Protein AF-A0A7X8IQ84-F1 (afdb_monomer_lite)

Secondary structure (DSSP, 8-state):
-HHHHHT---SSSHHHHHTTSS-STTTEEE-SSTT-EEE---S--S-HHHHHHTTHHHHHHHHHTTT-S------PPBTTBTHHHHHHTT-SSEEEEEETTTS-HHHHHHHHHHHHHTT---EEEEEE---TTTSGGGGGHHHHS--

Structure (mmCIF, N/CA/C/O backbone):
data_AF-A0A7X8IQ84-F1
#
_entry.id   AF-A0A7X8IQ84-F1
#
loop_
_atom_site.group_PDB
_atom_site.id
_atom_site.type_symbol
_atom_site.label_atom_id
_atom_site.label_alt_id
_atom_site.label_comp_id
_atom_site.label_asym_id
_atom_site.label_entity_id
_atom_site.label_seq_id
_atom_site.pdbx_PDB_ins_code
_atom_site.Cartn_x
_atom_site.Cartn_y
_atom_site.Cartn_z
_atom_site.occupancy
_atom_site.B_iso_or_equiv
_atom_site.auth_seq_id
_atom_site.auth_comp_id
_atom_site.auth_asym_id
_atom_site.auth_atom_id
_atom_site.pdbx_PDB_model_num
ATOM 1 N N . THR A 1 1 ? -8.475 -4.904 -9.559 1.00 78.06 1 THR A N 1
ATOM 2 C CA . THR A 1 1 ? -8.065 -4.404 -8.223 1.00 78.06 1 THR A CA 1
ATOM 3 C C . THR A 1 1 ? -7.877 -5.589 -7.282 1.00 78.06 1 THR A C 1
ATOM 5 O O . THR A 1 1 ? -8.318 -6.679 -7.635 1.00 78.06 1 THR A O 1
ATOM 8 N N . LEU A 1 2 ? -7.182 -5.435 -6.146 1.00 88.50 2 LEU A N 1
ATOM 9 C CA . LEU A 1 2 ? -6.843 -6.559 -5.251 1.00 88.50 2 LEU A CA 1
ATOM 10 C C . LEU A 1 2 ? -8.056 -7.366 -4.776 1.00 88.50 2 LEU A C 1
ATOM 12 O O . LEU A 1 2 ? -8.015 -8.589 -4.850 1.00 88.50 2 LEU A O 1
ATOM 16 N N . HIS A 1 3 ? -9.148 -6.698 -4.396 1.00 91.62 3 HIS A N 1
ATOM 17 C CA . HIS A 1 3 ? -10.366 -7.371 -3.933 1.00 91.62 3 HIS A CA 1
ATOM 18 C C . HIS A 1 3 ? -10.916 -8.371 -4.968 1.00 91.62 3 HIS A C 1
ATOM 20 O O . HIS A 1 3 ? -11.303 -9.472 -4.610 1.00 91.62 3 HIS A O 1
ATOM 26 N N . ILE A 1 4 ? -10.833 -8.066 -6.272 1.00 92.75 4 ILE A N 1
ATOM 27 C CA . ILE A 1 4 ? -11.240 -8.996 -7.343 1.00 92.75 4 ILE A CA 1
ATOM 28 C C . ILE A 1 4 ? -10.337 -10.235 -7.368 1.00 92.75 4 ILE A C 1
ATOM 30 O O . ILE A 1 4 ? -10.823 -11.352 -7.520 1.00 92.75 4 ILE A O 1
ATOM 34 N N . LYS A 1 5 ? -9.018 -10.050 -7.221 1.00 92.19 5 LYS A N 1
ATOM 35 C CA . LYS A 1 5 ? -8.051 -11.162 -7.234 1.00 92.19 5 LYS A CA 1
ATOM 36 C C . LYS A 1 5 ? -8.218 -12.075 -6.020 1.00 92.19 5 LYS A C 1
ATOM 38 O O . LYS A 1 5 ? -8.065 -13.283 -6.157 1.00 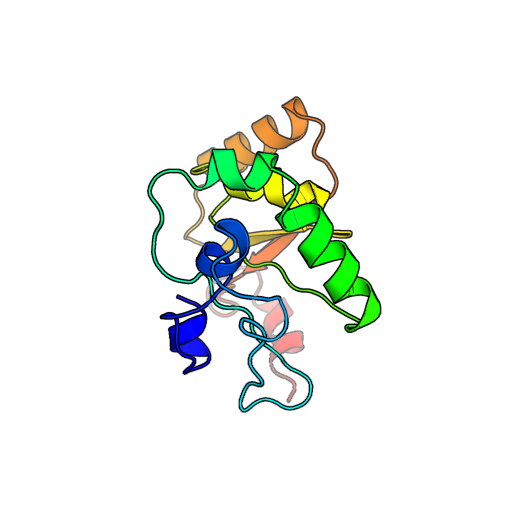92.19 5 LYS A O 1
ATOM 43 N N . LEU A 1 6 ? -8.539 -11.488 -4.868 1.00 92.19 6 LEU A N 1
ATOM 44 C CA . LEU A 1 6 ? -8.794 -12.202 -3.618 1.00 92.19 6 LEU A CA 1
ATOM 45 C C . LEU A 1 6 ? -10.240 -12.712 -3.500 1.00 92.19 6 LEU A C 1
ATOM 47 O O . LEU A 1 6 ? -10.524 -13.475 -2.590 1.00 92.19 6 LEU A O 1
ATOM 51 N N . LYS A 1 7 ? -11.123 -12.356 -4.447 1.00 93.12 7 LYS A N 1
ATOM 52 C CA . LYS A 1 7 ? -12.566 -12.663 -4.437 1.00 93.12 7 LYS A CA 1
ATOM 53 C C . LYS A 1 7 ? -13.296 -12.115 -3.201 1.00 93.12 7 LYS A C 1
ATOM 55 O O . LYS A 1 7 ? -14.251 -12.717 -2.726 1.00 93.12 7 LYS A O 1
ATOM 60 N N . GLU A 1 8 ? -12.865 -10.948 -2.741 1.00 93.00 8 GLU A N 1
ATOM 61 C CA . GLU A 1 8 ? -13.404 -10.245 -1.579 1.00 93.00 8 GLU A CA 1
ATOM 62 C C . GLU A 1 8 ? -14.292 -9.059 -1.980 1.00 93.00 8 GLU A C 1
ATOM 64 O O . GLU A 1 8 ? -14.118 -8.447 -3.040 1.00 93.00 8 GLU A O 1
ATOM 69 N N . ASP A 1 9 ? -15.229 -8.706 -1.099 1.00 91.56 9 ASP A N 1
ATOM 70 C CA . ASP A 1 9 ? -16.104 -7.541 -1.253 1.00 91.56 9 ASP A CA 1
ATOM 71 C C . ASP A 1 9 ? -15.356 -6.210 -1.016 1.00 91.56 9 ASP A C 1
ATOM 73 O O . ASP A 1 9 ? -14.459 -6.104 -0.177 1.00 91.56 9 ASP A O 1
ATOM 77 N N . ASN A 1 10 ? -15.762 -5.162 -1.741 1.00 94.31 10 ASN A N 1
ATOM 78 C CA . ASN A 1 10 ? -15.206 -3.805 -1.634 1.00 94.31 10 ASN A CA 1
ATOM 79 C C . ASN A 1 10 ? -16.259 -2.756 -1.227 1.00 94.31 10 ASN A C 1
ATOM 81 O O . ASN A 1 10 ? -16.007 -1.557 -1.337 1.00 94.31 10 ASN A O 1
ATOM 85 N N . SER A 1 11 ? -17.446 -3.177 -0.773 1.00 92.81 11 SER A N 1
ATOM 86 C CA . SER A 1 11 ? -18.498 -2.259 -0.309 1.00 92.81 11 SER A CA 1
ATOM 87 C C . SER A 1 11 ? -18.167 -1.597 1.033 1.00 92.81 11 SER A C 1
ATOM 89 O O . SER A 1 11 ? -18.623 -0.484 1.310 1.00 92.81 11 SER A O 1
ATOM 91 N N . ARG A 1 12 ? -17.346 -2.270 1.851 1.00 94.19 12 ARG A N 1
ATOM 92 C CA . ARG A 1 12 ? -16.858 -1.785 3.145 1.00 94.19 12 ARG A CA 1
ATOM 93 C C . ARG A 1 12 ? -15.364 -2.060 3.291 1.00 94.19 12 ARG A C 1
ATOM 95 O O . ARG A 1 12 ? -14.958 -3.224 3.213 1.00 94.19 12 ARG A O 1
ATOM 102 N N . GLY A 1 13 ? -14.581 -0.999 3.478 1.00 95.38 13 GLY A N 1
ATOM 103 C CA . GLY A 1 13 ? -13.123 -1.050 3.569 1.00 95.38 13 GLY A CA 1
ATOM 104 C C . GLY A 1 13 ? -12.513 0.231 4.137 1.00 95.38 13 GLY A C 1
ATOM 105 O O . GLY A 1 13 ? -13.166 0.973 4.875 1.00 95.38 13 GLY A O 1
ATOM 106 N N . LEU A 1 14 ? -11.261 0.497 3.767 1.00 93.88 14 LEU A N 1
ATOM 107 C CA . LEU A 1 14 ? -10.448 1.591 4.293 1.00 93.88 14 LEU A CA 1
ATOM 108 C C . LEU A 1 14 ? -11.150 2.952 4.223 1.00 93.88 14 LEU A C 1
ATOM 110 O O . LEU A 1 14 ? -11.158 3.684 5.210 1.00 93.88 14 LEU A O 1
ATOM 114 N N . SER A 1 15 ? -11.796 3.284 3.104 1.00 93.12 15 SER A N 1
ATOM 115 C CA . SER A 1 15 ? -12.479 4.571 2.969 1.00 93.12 15 SER A CA 1
ATOM 116 C C . SER A 1 15 ? -13.628 4.746 3.965 1.00 93.12 15 SER A C 1
ATOM 118 O O . SER A 1 15 ? -13.811 5.847 4.479 1.00 93.12 15 SER A O 1
ATOM 120 N N . ASN A 1 16 ? -14.356 3.675 4.313 1.00 94.56 16 ASN A N 1
ATOM 121 C CA . ASN A 1 16 ? -15.419 3.713 5.323 1.00 94.56 16 ASN A CA 1
ATOM 122 C C . ASN A 1 16 ? -14.862 3.972 6.724 1.00 94.56 16 ASN A C 1
ATOM 124 O O . ASN A 1 16 ? -15.450 4.749 7.478 1.00 94.56 16 ASN A O 1
ATOM 128 N N . TYR A 1 17 ? -13.732 3.347 7.053 1.00 94.06 17 TYR A N 1
ATOM 129 C CA . TYR A 1 17 ? -13.030 3.581 8.312 1.00 94.06 17 TYR A CA 1
ATOM 130 C C . TYR A 1 17 ? -12.526 5.024 8.409 1.00 94.06 17 TYR A C 1
ATOM 132 O O . TYR A 1 17 ? -12.762 5.702 9.407 1.00 94.06 17 TYR A O 1
ATOM 140 N N . MET A 1 18 ? -11.916 5.537 7.337 1.00 90.94 18 MET A N 1
ATOM 141 C CA . MET A 1 18 ? -11.384 6.902 7.289 1.00 90.94 18 MET A CA 1
ATOM 142 C C . MET A 1 18 ? -12.463 7.975 7.509 1.00 90.94 18 MET A C 1
ATOM 144 O O . MET A 1 18 ? -12.184 9.005 8.116 1.00 90.94 18 MET A O 1
ATOM 148 N N . ILE A 1 19 ? -13.707 7.726 7.083 1.00 91.31 19 ILE A N 1
ATOM 149 C CA . ILE A 1 19 ? -14.857 8.617 7.340 1.00 91.31 19 ILE A CA 1
ATOM 150 C C . ILE A 1 19 ? -15.648 8.253 8.609 1.00 91.31 19 ILE A C 1
ATOM 152 O O . ILE A 1 19 ? -16.771 8.727 8.782 1.00 91.31 19 ILE A O 1
ATOM 156 N N . LYS A 1 20 ? -15.092 7.403 9.485 1.00 91.12 20 LYS A N 1
ATOM 157 C CA . LYS A 1 20 ? -15.691 6.960 10.759 1.00 91.12 20 LYS A CA 1
ATOM 158 C C . LYS A 1 20 ? -17.070 6.298 10.608 1.00 91.12 20 LYS A C 1
ATOM 160 O O . LYS A 1 20 ? -17.915 6.404 11.492 1.00 91.12 20 LYS A O 1
ATOM 165 N N . LYS A 1 21 ? -17.309 5.616 9.483 1.00 94.06 21 LYS A N 1
ATOM 166 C CA . LYS A 1 21 ? -18.537 4.840 9.209 1.00 94.06 21 LYS A CA 1
ATOM 167 C C . LYS A 1 21 ? -18.366 3.329 9.401 1.00 94.06 21 LYS A C 1
ATOM 169 O O . LYS A 1 21 ? -19.291 2.580 9.097 1.00 94.06 21 LYS A O 1
ATOM 174 N N . ALA A 1 22 ? -17.194 2.888 9.842 1.00 95.31 22 ALA A N 1
ATOM 175 C CA . ALA A 1 22 ? -16.877 1.498 10.149 1.00 95.31 22 ALA A CA 1
ATOM 176 C C . ALA A 1 22 ? -15.782 1.4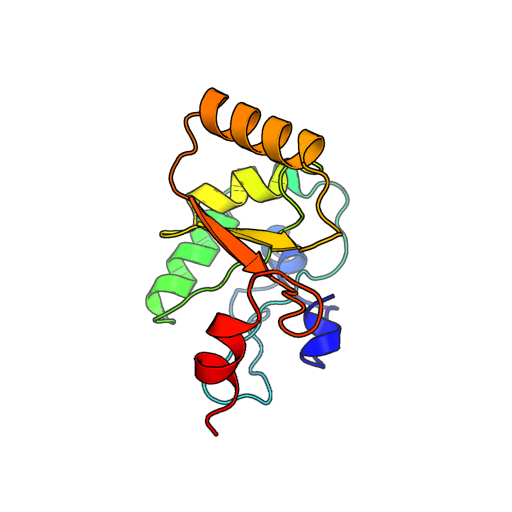62 11.224 1.00 95.31 22 ALA A C 1
ATOM 178 O O . ALA A 1 22 ? -14.918 2.346 11.237 1.00 95.31 22 ALA A O 1
ATOM 179 N N . SER A 1 23 ? -15.818 0.467 12.110 1.00 95.94 23 SER A N 1
ATOM 180 C CA . SER A 1 23 ? -14.709 0.180 13.025 1.00 95.94 23 SER A CA 1
ATOM 181 C C . SER A 1 23 ? -13.568 -0.549 12.302 1.00 95.94 23 SER A C 1
ATOM 183 O O . SER A 1 23 ? -13.652 -0.825 11.104 1.00 95.94 23 SER A O 1
ATOM 185 N N . ILE A 1 24 ? -12.472 -0.839 13.009 1.00 96.00 24 ILE A N 1
ATOM 186 C CA . ILE A 1 24 ? -11.379 -1.647 12.450 1.00 96.00 24 ILE A CA 1
ATOM 187 C C . ILE A 1 24 ? -11.832 -3.100 12.230 1.00 96.00 24 ILE A C 1
ATOM 189 O O . ILE A 1 24 ? -11.543 -3.686 11.190 1.00 96.00 24 ILE A O 1
ATOM 193 N N . GLU A 1 25 ? -12.615 -3.649 13.158 1.00 95.88 25 GLU A N 1
ATOM 194 C CA . GLU A 1 25 ? -13.176 -5.001 13.081 1.00 95.88 25 GLU A CA 1
ATOM 195 C C . GLU A 1 25 ? -14.140 -5.146 11.895 1.00 95.88 25 GLU A C 1
ATOM 197 O O . GLU A 1 25 ? -14.192 -6.197 11.266 1.00 95.88 25 GLU A O 1
ATOM 202 N N . ASP A 1 26 ? -14.855 -4.074 11.536 1.00 95.81 26 ASP A N 1
ATOM 203 C CA . ASP A 1 26 ? -15.779 -4.056 10.396 1.00 95.81 26 ASP A CA 1
ATOM 204 C C . ASP A 1 26 ? -15.087 -4.136 9.023 1.00 95.81 26 ASP A C 1
ATOM 206 O O . ASP A 1 26 ? -15.746 -4.424 8.016 1.00 95.81 26 ASP A O 1
ATOM 210 N N . ILE A 1 27 ? -13.799 -3.780 8.944 1.00 96.81 27 ILE A N 1
ATOM 211 C CA . ILE A 1 27 ? -13.065 -3.658 7.672 1.00 96.81 27 ILE A CA 1
ATOM 212 C C . ILE A 1 27 ? -12.008 -4.744 7.471 1.00 96.81 27 ILE A C 1
ATOM 214 O O . ILE A 1 27 ? -11.546 -4.912 6.341 1.00 96.81 27 ILE A O 1
ATOM 218 N N . ILE A 1 28 ? -11.640 -5.467 8.531 1.00 96.94 28 ILE A N 1
ATOM 219 C CA . ILE A 1 28 ? -10.776 -6.647 8.459 1.00 96.94 28 ILE A CA 1
ATOM 220 C C . ILE A 1 28 ? -11.616 -7.830 7.980 1.00 96.94 28 ILE A C 1
ATOM 222 O O . ILE A 1 28 ? -12.642 -8.160 8.570 1.00 96.94 28 ILE A O 1
ATOM 226 N N . ARG A 1 29 ? -11.177 -8.484 6.902 1.00 94.56 29 ARG A N 1
ATOM 227 C CA . ARG A 1 29 ? -11.854 -9.659 6.344 1.00 94.56 29 ARG A CA 1
ATOM 228 C C . ARG A 1 29 ? -10.906 -10.837 6.284 1.00 94.56 29 ARG A C 1
ATOM 230 O O . ARG A 1 29 ? -9.827 -10.718 5.709 1.00 94.56 29 ARG A O 1
ATOM 237 N N . ASN A 1 30 ? -11.339 -11.976 6.813 1.00 94.56 30 ASN A N 1
ATOM 238 C CA . ASN A 1 30 ? -10.616 -13.222 6.612 1.00 94.56 30 ASN A CA 1
ATOM 239 C C . ASN A 1 30 ? -10.752 -13.657 5.159 1.00 94.56 30 ASN A C 1
ATOM 241 O O . ASN A 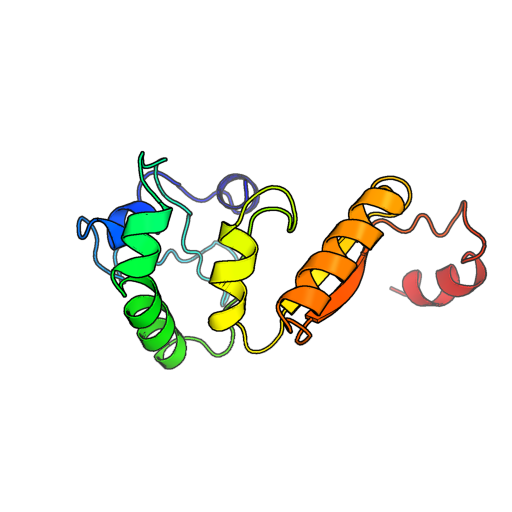1 30 ? -11.865 -13.760 4.644 1.00 94.56 30 ASN A O 1
ATOM 245 N N . THR A 1 31 ? -9.622 -13.918 4.511 1.00 95.19 31 THR A N 1
ATOM 246 C CA . THR A 1 31 ? -9.637 -14.459 3.152 1.00 95.19 31 THR A CA 1
ATOM 247 C C . THR A 1 31 ? -9.741 -15.983 3.184 1.00 95.19 31 THR A C 1
ATOM 249 O O . THR A 1 31 ? -9.561 -16.630 4.216 1.00 95.19 31 THR A O 1
ATOM 252 N N . ALA A 1 32 ? -9.963 -16.598 2.021 1.00 94.06 32 ALA A N 1
ATOM 253 C CA . ALA A 1 32 ? -9.863 -18.052 1.876 1.00 94.06 32 ALA A CA 1
ATOM 254 C C . ALA A 1 32 ? -8.430 -18.600 2.075 1.00 94.06 32 ALA A C 1
ATOM 256 O O . ALA A 1 32 ? -8.236 -19.817 2.099 1.00 94.06 32 ALA A O 1
ATOM 257 N N . ILE A 1 33 ? -7.420 -17.728 2.164 1.00 95.19 33 ILE A N 1
ATOM 258 C CA . ILE A 1 33 ? -6.019 -18.101 2.355 1.00 95.19 33 ILE A CA 1
ATOM 259 C C . ILE A 1 33 ? -5.717 -18.082 3.863 1.00 95.19 33 ILE A C 1
ATOM 261 O O . ILE A 1 33 ? -5.887 -17.042 4.499 1.00 95.19 33 ILE A O 1
ATOM 265 N N . PRO A 1 34 ? -5.239 -19.196 4.450 1.00 95.81 34 PRO A N 1
ATOM 266 C CA . PRO A 1 34 ? -4.887 -19.236 5.866 1.00 95.81 34 PRO A CA 1
ATOM 267 C C . PRO A 1 34 ? -3.851 -18.171 6.239 1.00 95.81 34 PRO A C 1
ATOM 269 O O . PRO A 1 34 ? -2.875 -17.975 5.514 1.00 95.81 34 PRO A O 1
ATOM 272 N N . ASN A 1 35 ? -4.043 -17.539 7.400 1.00 96.12 35 ASN A N 1
ATOM 273 C CA . ASN A 1 35 ? -3.180 -16.480 7.943 1.00 96.12 35 ASN A CA 1
ATOM 274 C C . ASN A 1 35 ? -3.078 -15.222 7.062 1.00 96.12 35 ASN A C 1
ATOM 276 O O . ASN A 1 35 ? -2.121 -14.458 7.190 1.00 96.12 35 ASN A O 1
ATOM 280 N N . LEU A 1 36 ? -4.041 -15.008 6.162 1.00 96.88 36 LEU A N 1
ATOM 281 C CA . LEU A 1 36 ? -4.143 -13.793 5.369 1.00 96.88 36 LEU A CA 1
ATOM 282 C C . LEU A 1 36 ? -5.504 -13.142 5.582 1.00 96.88 36 LEU A C 1
ATOM 284 O O . LEU A 1 36 ? -6.528 -13.633 5.099 1.00 96.88 36 LEU A O 1
ATOM 288 N N . ASP A 1 37 ? -5.464 -11.977 6.211 1.00 97.44 37 ASP A N 1
ATOM 289 C CA . ASP A 1 37 ? -6.597 -11.071 6.283 1.00 97.44 37 ASP A CA 1
ATOM 290 C C . ASP A 1 37 ? -6.415 -9.917 5.297 1.00 97.44 37 ASP A C 1
ATOM 292 O O . ASP A 1 37 ? -5.304 -9.567 4.886 1.00 97.44 37 ASP A O 1
ATOM 296 N N . PHE A 1 38 ? -7.535 -9.341 4.876 1.00 97.00 38 PHE A N 1
ATOM 297 C CA . PHE A 1 38 ? -7.581 -8.329 3.839 1.00 97.00 38 PHE A CA 1
ATOM 298 C C . PHE A 1 38 ? -8.455 -7.152 4.256 1.00 97.00 38 PHE A C 1
ATOM 300 O O . PHE A 1 38 ? -9.600 -7.311 4.674 1.00 97.00 38 PHE A O 1
ATOM 307 N N . ILE A 1 39 ? -7.914 -5.949 4.067 1.00 97.12 39 ILE A N 1
ATOM 308 C CA . ILE A 1 39 ? -8.663 -4.698 4.129 1.00 97.12 39 ILE A CA 1
ATOM 309 C C . ILE A 1 39 ? -8.787 -4.182 2.699 1.00 97.12 39 ILE A C 1
ATOM 311 O O . ILE A 1 39 ? -7.794 -3.862 2.043 1.00 97.12 39 ILE A O 1
ATOM 315 N N . SER A 1 40 ? -10.020 -4.103 2.205 1.00 96.00 40 SER A N 1
ATOM 316 C CA . SER A 1 40 ? -10.299 -3.540 0.884 1.00 96.00 40 SER A CA 1
ATOM 317 C C . SER A 1 40 ? -10.160 -2.010 0.895 1.00 96.00 40 SER A C 1
ATOM 319 O O . SER A 1 40 ? -10.201 -1.379 1.951 1.00 96.00 40 SER A O 1
ATOM 321 N N . ALA A 1 41 ? -10.022 -1.379 -0.275 1.00 93.00 41 ALA A N 1
ATOM 322 C CA . ALA A 1 41 ? -9.974 0.085 -0.358 1.00 93.00 41 ALA A CA 1
ATOM 323 C C . ALA A 1 41 ? -11.300 0.730 0.089 1.00 93.00 41 ALA A C 1
ATOM 325 O O . ALA A 1 41 ? -11.306 1.838 0.621 1.00 93.00 41 ALA A O 1
ATOM 326 N N . GLY A 1 42 ? -12.415 0.019 -0.101 1.00 94.00 42 GLY A N 1
ATOM 327 C CA . GLY A 1 42 ? -13.760 0.549 0.082 1.00 94.00 42 GLY A CA 1
ATOM 328 C C . GLY A 1 42 ? -14.234 1.380 -1.121 1.00 94.00 42 GLY A C 1
ATOM 329 O O . GLY A 1 42 ? -13.552 1.449 -2.153 1.00 94.00 42 GLY A O 1
ATOM 330 N N . PRO A 1 43 ? -15.424 1.994 -1.025 1.00 92.38 43 PRO A N 1
ATOM 331 C CA . PRO A 1 43 ? -15.959 2.886 -2.046 1.00 92.38 43 PRO A CA 1
ATOM 332 C C . PRO A 1 43 ? -15.046 4.087 -2.301 1.00 92.38 43 PRO A C 1
ATOM 334 O O . PRO A 1 43 ? -14.381 4.578 -1.387 1.00 92.38 43 PRO A O 1
ATOM 337 N N . VAL A 1 44 ? -15.055 4.593 -3.535 1.00 89.44 44 VAL A N 1
ATOM 338 C CA . VAL A 1 44 ? -14.344 5.829 -3.887 1.00 89.44 44 VAL A CA 1
ATOM 339 C C . VAL A 1 44 ? -14.934 6.995 -3.096 1.00 89.44 44 VAL A C 1
ATOM 341 O O . V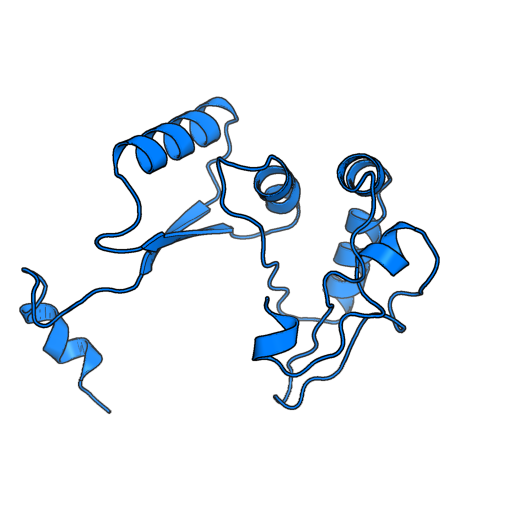AL A 1 44 ? -16.151 7.172 -3.042 1.00 89.44 44 VAL A O 1
ATOM 344 N N . ILE A 1 45 ? -14.056 7.793 -2.499 1.00 85.56 45 ILE A N 1
ATOM 345 C CA . ILE A 1 45 ? -14.395 9.004 -1.750 1.00 85.56 45 ILE A CA 1
ATOM 346 C C . ILE A 1 45 ? -13.855 10.237 -2.486 1.00 85.56 45 ILE A C 1
ATOM 348 O O . ILE A 1 45 ? -12.831 10.129 -3.160 1.00 85.56 45 ILE A O 1
ATOM 352 N N . PRO A 1 46 ? -14.515 11.402 -2.369 1.00 76.56 46 PRO A N 1
ATOM 353 C CA . PRO A 1 46 ? -14.128 12.597 -3.118 1.00 76.56 46 PRO A CA 1
ATOM 354 C C . PRO A 1 46 ? -12.781 13.196 -2.675 1.00 76.56 46 PRO A C 1
ATOM 356 O O . PRO A 1 46 ? -12.031 13.650 -3.533 1.00 76.56 46 PRO A O 1
ATOM 359 N N . ASN A 1 47 ? -12.439 13.143 -1.377 1.00 74.50 47 ASN A N 1
ATOM 360 C CA . ASN A 1 47 ? -11.256 13.815 -0.809 1.00 74.50 47 ASN A CA 1
ATOM 361 C C . ASN A 1 47 ? -10.347 12.847 -0.013 1.00 74.50 47 ASN A C 1
ATOM 363 O O . ASN A 1 47 ? -10.285 12.926 1.216 1.00 74.50 47 ASN A O 1
ATOM 367 N N . PRO A 1 48 ? -9.648 11.899 -0.662 1.00 70.00 48 PRO A N 1
ATOM 368 C CA . PRO A 1 48 ? -8.827 10.911 0.040 1.00 70.00 48 PRO A CA 1
ATOM 369 C C . PRO A 1 48 ? -7.657 11.534 0.814 1.00 70.00 48 PRO A C 1
ATOM 371 O O . PRO A 1 48 ? -7.400 11.117 1.941 1.00 70.00 48 PRO A O 1
ATOM 374 N N . SER A 1 49 ? -6.990 12.553 0.264 1.00 71.12 49 SER A N 1
ATOM 375 C CA . SER A 1 49 ? -5.800 13.164 0.874 1.00 71.12 49 SER A CA 1
ATOM 376 C C . SER A 1 49 ? -6.093 13.847 2.218 1.00 71.12 49 SER A C 1
ATOM 378 O O . SER A 1 49 ? -5.359 13.625 3.176 1.00 71.12 49 SER A O 1
ATOM 380 N N . GLU A 1 50 ? -7.205 14.582 2.339 1.00 71.88 50 GLU A N 1
ATOM 381 C CA . GLU A 1 50 ? -7.617 15.234 3.600 1.00 71.88 50 GLU A CA 1
ATOM 382 C C . GLU A 1 50 ? -7.826 14.214 4.728 1.00 71.88 50 GLU A C 1
ATOM 384 O O . GLU A 1 50 ? -7.455 14.433 5.882 1.00 71.88 50 GLU A O 1
ATOM 389 N N . LEU A 1 51 ? -8.386 13.049 4.399 1.00 72.31 51 LEU A N 1
ATOM 390 C CA . LEU A 1 51 ? -8.588 11.995 5.385 1.00 72.31 51 LEU A CA 1
ATOM 391 C C . LEU A 1 51 ? -7.277 11.307 5.776 1.00 72.31 51 LEU A C 1
ATOM 393 O O . LEU A 1 51 ? -7.169 10.823 6.904 1.00 72.31 51 LEU A O 1
ATOM 397 N N . MET A 1 52 ? -6.276 11.268 4.891 1.00 72.06 52 MET A N 1
ATOM 398 C CA . MET A 1 52 ? -4.942 10.763 5.241 1.00 72.06 52 MET A CA 1
ATOM 399 C C . MET A 1 52 ? -4.248 11.670 6.266 1.00 72.06 52 MET A C 1
ATOM 401 O O . MET A 1 52 ? -3.531 11.169 7.131 1.00 72.06 52 MET A O 1
ATOM 405 N N . GLU A 1 53 ? -4.498 12.980 6.216 1.00 71.81 53 GLU A N 1
ATOM 406 C CA . GLU A 1 53 ? -3.952 13.961 7.165 1.00 71.81 53 GLU A CA 1
ATOM 407 C C . GLU A 1 53 ? -4.656 13.942 8.532 1.00 71.81 53 GLU A C 1
ATOM 409 O O . GLU A 1 53 ? -4.083 14.371 9.530 1.00 71.81 53 GLU A O 1
ATOM 414 N N . SER A 1 54 ? -5.866 13.377 8.615 1.00 81.12 54 SER A N 1
ATOM 415 C CA . SER A 1 54 ? -6.673 13.324 9.848 1.00 81.12 54 SER A CA 1
ATOM 416 C C . SER A 1 54 ? -6.128 12.411 10.961 1.00 81.12 54 SER A C 1
ATOM 418 O O . SER A 1 54 ? -6.727 12.319 12.034 1.00 81.12 54 SER A O 1
ATOM 420 N N . GLY A 1 55 ? -5.033 11.686 10.709 1.00 86.56 55 GLY A N 1
ATOM 421 C CA . GLY A 1 55 ? -4.449 10.713 11.638 1.00 86.56 55 GLY A CA 1
ATOM 422 C C . GLY A 1 55 ? -5.168 9.358 11.688 1.00 86.56 55 GLY A C 1
ATOM 423 O O . GLY A 1 55 ? -4.718 8.450 12.387 1.00 86.56 55 GLY A O 1
ATOM 424 N N . ALA A 1 56 ? -6.250 9.170 10.921 1.00 88.62 56 ALA A N 1
ATOM 425 C CA . ALA A 1 56 ? -6.986 7.903 10.867 1.00 88.62 56 ALA A CA 1
ATOM 426 C C . ALA A 1 56 ? -6.085 6.718 10.473 1.00 88.62 56 ALA A C 1
ATOM 428 O O . ALA A 1 56 ? -6.157 5.651 11.079 1.00 88.62 56 ALA A O 1
ATOM 429 N N . LEU A 1 57 ? -5.192 6.913 9.498 1.00 89.94 57 LEU A N 1
ATOM 430 C CA . LEU A 1 57 ? -4.234 5.885 9.084 1.00 89.94 57 LEU A CA 1
ATOM 431 C C . LEU A 1 57 ? -3.178 5.594 10.151 1.00 89.94 57 LEU A C 1
ATOM 433 O O . LEU A 1 57 ? -2.813 4.434 10.329 1.00 89.94 57 LEU A O 1
ATOM 437 N N . ASP A 1 58 ? -2.714 6.614 10.881 1.00 92.38 58 ASP A N 1
ATOM 438 C CA . ASP A 1 58 ? -1.760 6.421 11.977 1.00 92.38 58 ASP A CA 1
ATOM 439 C C . ASP A 1 58 ? -2.371 5.512 13.052 1.00 92.38 58 ASP A C 1
ATOM 441 O O . ASP A 1 58 ? -1.748 4.542 13.485 1.00 92.38 58 ASP A O 1
ATOM 445 N N . HIS A 1 59 ? -3.624 5.781 13.428 1.00 93.62 59 HIS A N 1
ATOM 446 C CA . HIS A 1 59 ? -4.360 4.966 14.388 1.00 93.62 59 HIS A CA 1
ATOM 447 C C . HIS A 1 59 ? -4.577 3.532 13.880 1.00 93.62 59 HIS A C 1
ATOM 449 O O . HIS A 1 59 ? -4.242 2.580 14.585 1.00 93.62 59 HIS A O 1
ATOM 455 N N . LEU A 1 60 ? -5.054 3.374 12.640 1.00 95.31 60 LEU A N 1
ATOM 456 C CA . LEU A 1 60 ? -5.277 2.064 12.023 1.00 95.31 60 LEU A CA 1
ATOM 457 C C . LEU A 1 60 ? -4.003 1.216 12.012 1.00 95.31 60 LEU A C 1
ATOM 459 O O . LEU A 1 60 ? -4.001 0.090 12.499 1.00 95.31 60 LEU A O 1
ATOM 463 N N . ILE A 1 61 ? -2.904 1.758 11.482 1.00 95.75 61 ILE A N 1
ATOM 464 C CA . ILE A 1 61 ? -1.642 1.023 11.353 1.00 95.75 61 ILE A CA 1
ATOM 465 C C . ILE A 1 61 ? -1.080 0.650 12.727 1.00 95.75 61 ILE A C 1
ATOM 467 O O . ILE A 1 61 ? -0.571 -0.458 12.891 1.00 95.75 61 ILE A O 1
ATOM 471 N N . ASN A 1 62 ? -1.192 1.527 13.727 1.00 96.06 62 ASN A N 1
ATOM 472 C CA . ASN A 1 62 ? -0.743 1.216 15.084 1.00 96.06 62 ASN A CA 1
ATOM 473 C C . ASN A 1 62 ? -1.550 0.077 15.718 1.00 96.06 62 ASN A C 1
ATOM 475 O O . ASN A 1 62 ? -0.955 -0.781 16.362 1.00 96.06 62 ASN A O 1
ATOM 479 N N . GLN A 1 63 ? -2.866 0.023 15.497 1.00 97.00 63 GLN A N 1
ATOM 480 C CA . GLN A 1 63 ? -3.697 -1.093 15.959 1.00 97.00 63 GLN A CA 1
ATOM 481 C C . GLN A 1 63 ? -3.398 -2.395 15.207 1.00 97.00 63 GLN A C 1
ATOM 483 O O . GLN A 1 63 ? -3.327 -3.455 15.820 1.00 97.00 63 GLN A O 1
ATOM 488 N N . LEU A 1 64 ? -3.188 -2.338 13.889 1.00 97.75 64 LEU A N 1
ATOM 489 C CA . LEU A 1 64 ? -2.847 -3.529 13.103 1.00 97.75 64 LEU A CA 1
ATOM 490 C C . LEU A 1 64 ? -1.495 -4.114 13.531 1.00 97.75 64 LEU A C 1
ATOM 492 O O . LEU A 1 64 ? -1.348 -5.330 13.606 1.00 97.75 64 LEU A O 1
ATOM 496 N N . LYS A 1 65 ? -0.523 -3.272 13.897 1.00 97.38 65 LYS A N 1
ATOM 497 C CA . LYS A 1 65 ? 0.785 -3.723 14.404 1.00 97.38 65 LYS A CA 1
ATOM 498 C C . LYS A 1 65 ? 0.707 -4.533 15.699 1.00 97.38 65 LYS A C 1
ATOM 500 O O . LYS A 1 65 ? 1.651 -5.254 15.992 1.00 97.38 65 LYS A O 1
ATOM 505 N N . THR A 1 66 ? -0.369 -4.422 16.483 1.00 97.50 66 THR A N 1
ATOM 506 C CA . THR A 1 66 ? -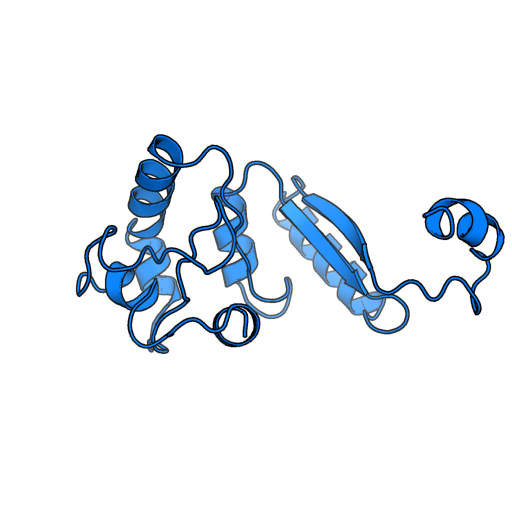0.540 -5.253 17.688 1.00 97.50 66 THR A CA 1
ATOM 507 C C . THR A 1 66 ? -1.185 -6.605 17.388 1.00 97.50 66 THR A C 1
ATOM 509 O O . THR A 1 66 ? -1.273 -7.432 18.289 1.00 97.50 66 THR A O 1
ATOM 512 N N . GLN A 1 67 ? -1.672 -6.814 16.161 1.00 97.31 67 GLN A N 1
ATOM 513 C CA . GLN A 1 67 ? -2.452 -7.989 15.757 1.00 97.31 67 GLN A CA 1
ATOM 514 C C . GLN A 1 67 ? -1.754 -8.832 14.684 1.00 97.31 67 GLN A C 1
ATOM 516 O O . GLN A 1 67 ? -2.007 -10.029 14.608 1.00 97.31 67 GLN A O 1
ATOM 521 N N . TYR A 1 68 ? -0.878 -8.231 13.871 1.00 98.25 68 TYR A N 1
ATOM 522 C CA . TYR A 1 68 ? -0.236 -8.893 12.736 1.00 98.25 68 TYR A CA 1
ATOM 523 C C . TYR A 1 68 ? 1.285 -8.779 12.792 1.00 98.25 68 TYR A C 1
ATOM 525 O O . TYR A 1 68 ? 1.829 -7.696 13.010 1.00 98.25 68 TYR A O 1
ATOM 533 N N . ASP A 1 69 ? 1.963 -9.883 12.473 1.00 97.69 69 ASP A N 1
ATOM 534 C CA . ASP A 1 69 ? 3.422 -9.914 12.314 1.00 97.69 69 ASP A CA 1
ATOM 535 C C . ASP A 1 69 ? 3.881 -9.132 11.073 1.00 97.69 69 ASP A C 1
ATOM 537 O O . ASP A 1 69 ? 4.931 -8.487 11.071 1.00 97.69 69 ASP A O 1
ATOM 541 N N . TYR A 1 70 ? 3.077 -9.176 10.006 1.00 97.44 70 TYR A N 1
ATOM 542 C CA . TYR A 1 70 ? 3.365 -8.533 8.730 1.00 97.44 70 TYR A CA 1
ATOM 543 C C . TYR A 1 70 ? 2.151 -7.769 8.212 1.00 97.44 70 TYR A C 1
ATOM 545 O O . TYR A 1 70 ? 1.041 -8.289 8.164 1.00 97.44 70 TYR A O 1
ATOM 553 N N . ILE A 1 71 ? 2.392 -6.540 7.754 1.00 97.31 71 ILE A N 1
ATOM 554 C CA . ILE A 1 71 ? 1.391 -5.691 7.106 1.00 97.31 71 ILE A CA 1
ATOM 555 C C . ILE A 1 71 ? 1.927 -5.321 5.727 1.00 97.31 71 ILE A C 1
ATOM 557 O O . ILE A 1 71 ? 2.986 -4.701 5.610 1.00 97.31 71 ILE A O 1
ATOM 561 N N . VAL A 1 72 ? 1.190 -5.693 4.680 1.00 96.19 72 VAL A N 1
ATOM 562 C CA . VAL A 1 72 ? 1.509 -5.336 3.294 1.00 96.19 72 VAL A CA 1
ATOM 563 C C . VAL A 1 72 ? 0.539 -4.259 2.832 1.00 96.19 72 VAL A C 1
ATOM 565 O O . VAL A 1 72 ? -0.673 -4.454 2.861 1.00 96.19 72 VAL A O 1
ATOM 568 N N . ILE A 1 73 ? 1.081 -3.126 2.392 1.00 94.38 73 ILE A N 1
ATOM 569 C CA . ILE A 1 73 ? 0.299 -1.989 1.904 1.00 94.38 73 ILE A CA 1
ATOM 570 C C . ILE A 1 73 ? 0.486 -1.908 0.389 1.00 94.38 73 ILE A C 1
ATOM 572 O O . ILE A 1 73 ? 1.575 -1.588 -0.087 1.00 94.38 73 ILE A O 1
ATOM 576 N N . ASP A 1 74 ? -0.571 -2.209 -0.366 1.00 91.62 74 ASP A N 1
ATOM 577 C CA . ASP A 1 74 ? -0.595 -1.985 -1.814 1.00 91.62 74 ASP A CA 1
ATOM 578 C C . ASP A 1 74 ? -0.948 -0.527 -2.112 1.00 91.62 74 ASP A C 1
ATOM 580 O O . ASP A 1 74 ? -1.833 0.056 -1.484 1.00 91.62 74 ASP A O 1
ATOM 584 N N . THR A 1 75 ? -0.241 0.074 -3.064 1.00 88.00 75 THR A N 1
ATOM 585 C CA . THR A 1 75 ? -0.343 1.507 -3.358 1.00 88.00 75 THR A CA 1
ATOM 586 C C . THR A 1 75 ? -0.386 1.757 -4.860 1.00 88.00 75 THR A C 1
ATOM 588 O O . THR A 1 75 ? -0.036 0.906 -5.678 1.00 88.00 75 THR A O 1
ATOM 591 N N . THR A 1 76 ? -0.831 2.950 -5.251 1.00 84.81 76 THR A N 1
ATOM 592 C CA . THR A 1 76 ? -0.789 3.392 -6.650 1.00 84.81 76 THR A CA 1
ATOM 593 C C . THR A 1 76 ? 0.656 3.534 -7.155 1.00 84.81 76 THR A C 1
ATOM 595 O O . THR A 1 76 ? 1.565 3.736 -6.352 1.00 84.81 76 THR A O 1
ATOM 598 N N . PRO A 1 77 ? 0.911 3.515 -8.478 1.00 83.75 77 PRO A N 1
ATOM 599 C CA . PRO A 1 77 ? 2.253 3.737 -9.016 1.00 83.75 77 PRO A CA 1
ATOM 600 C C . PRO A 1 77 ? 2.875 5.070 -8.564 1.00 83.75 77 PRO A C 1
ATOM 602 O O . PRO A 1 77 ? 2.273 6.138 -8.715 1.00 83.75 77 PRO A O 1
ATOM 605 N N . VAL A 1 78 ? 4.114 5.010 -8.066 1.00 76.31 78 VAL A N 1
ATOM 606 C CA . VAL A 1 78 ? 4.901 6.194 -7.684 1.00 76.31 78 VAL A CA 1
ATOM 607 C C . VAL A 1 78 ? 5.158 7.068 -8.919 1.00 76.31 78 VAL A C 1
ATOM 609 O O . VAL A 1 78 ? 5.569 6.565 -9.964 1.00 76.31 78 VAL A O 1
ATOM 612 N N . GLY A 1 79 ? 4.933 8.380 -8.800 1.00 66.25 79 GLY A N 1
ATOM 613 C CA . GLY A 1 79 ? 5.181 9.366 -9.865 1.00 66.25 79 GLY A CA 1
ATOM 614 C C . GLY A 1 79 ? 3.949 9.800 -10.661 1.00 66.25 79 GLY A C 1
ATOM 615 O O . GLY A 1 79 ? 4.051 10.737 -11.446 1.00 66.25 79 GLY A O 1
ATOM 616 N N . ILE A 1 80 ? 2.799 9.154 -10.448 1.00 63.41 80 ILE A N 1
ATOM 617 C CA . ILE A 1 80 ? 1.508 9.582 -11.016 1.00 63.41 80 ILE A CA 1
ATOM 618 C C . ILE A 1 80 ? 0.632 10.218 -9.932 1.00 63.41 80 ILE A C 1
ATOM 620 O O . ILE A 1 80 ? -0.034 11.215 -10.189 1.00 63.41 80 ILE A O 1
ATOM 624 N N . VAL A 1 81 ? 0.655 9.662 -8.715 1.00 64.44 81 VAL A N 1
ATOM 625 C CA . VAL A 1 81 ? -0.185 10.099 -7.590 1.00 64.44 81 VAL A CA 1
ATOM 626 C C . VAL A 1 81 ? 0.673 10.255 -6.332 1.00 64.44 81 VAL A C 1
ATOM 628 O O . VAL A 1 81 ? 1.564 9.439 -6.082 1.00 64.44 81 VAL A O 1
ATOM 631 N N . ALA A 1 82 ? 0.411 11.303 -5.547 1.00 69.62 82 ALA A N 1
ATOM 632 C CA . ALA A 1 82 ? 1.139 11.604 -4.310 1.00 69.62 82 ALA A CA 1
ATOM 633 C C . ALA A 1 82 ? 0.929 10.544 -3.208 1.00 69.62 82 ALA A C 1
ATOM 635 O O . ALA A 1 82 ? 1.808 10.341 -2.372 1.00 69.62 82 ALA A O 1
ATOM 636 N N . ASP A 1 83 ? -0.194 9.826 -3.246 1.00 73.06 83 ASP A N 1
ATOM 637 C CA . ASP A 1 83 ? -0.626 8.864 -2.227 1.00 73.06 83 ASP A CA 1
ATOM 638 C C . ASP A 1 83 ? 0.422 7.784 -1.930 1.00 73.06 83 ASP A C 1
ATOM 640 O O . ASP A 1 83 ? 0.640 7.425 -0.775 1.00 73.06 83 ASP A O 1
ATOM 644 N N . ALA A 1 84 ? 1.143 7.309 -2.951 1.00 79.00 84 ALA A N 1
ATOM 645 C CA . ALA A 1 84 ? 2.185 6.301 -2.765 1.00 79.00 84 ALA A CA 1
ATOM 646 C C . ALA A 1 84 ? 3.336 6.804 -1.876 1.00 79.00 84 ALA A C 1
ATOM 648 O O . ALA A 1 84 ? 3.856 6.048 -1.059 1.00 79.00 84 ALA A O 1
ATOM 649 N N . ILE A 1 85 ? 3.702 8.087 -1.993 1.00 80.88 85 ILE A N 1
ATOM 650 C CA . ILE A 1 85 ? 4.738 8.718 -1.162 1.00 80.88 85 ILE A CA 1
ATOM 651 C C . ILE A 1 85 ? 4.245 8.867 0.280 1.00 80.88 85 ILE A C 1
ATOM 653 O O . ILE A 1 85 ? 4.990 8.570 1.213 1.00 80.88 85 ILE A O 1
ATOM 657 N N . LEU A 1 86 ? 2.985 9.270 0.471 1.00 81.69 86 LEU A N 1
ATOM 658 C CA . LEU A 1 86 ? 2.386 9.396 1.804 1.00 81.69 86 LEU A CA 1
ATOM 659 C C . LEU A 1 86 ? 2.386 8.059 2.553 1.00 81.69 86 LEU A C 1
ATOM 661 O O . LEU A 1 86 ? 2.645 8.030 3.755 1.00 81.69 86 LEU A O 1
ATOM 665 N N . MET A 1 87 ? 2.169 6.949 1.844 1.00 86.25 87 MET A N 1
ATOM 666 C CA . MET A 1 87 ? 2.170 5.611 2.440 1.00 86.25 87 MET A CA 1
ATOM 667 C C . MET A 1 87 ? 3.558 5.132 2.877 1.00 86.25 87 MET A C 1
ATOM 669 O O . MET A 1 87 ? 3.656 4.313 3.792 1.00 86.25 87 MET A O 1
ATOM 673 N N . MET A 1 88 ? 4.641 5.661 2.292 1.00 87.19 88 MET A N 1
ATOM 674 C CA . MET A 1 88 ? 6.008 5.236 2.625 1.00 87.19 88 MET A CA 1
ATOM 675 C C . MET A 1 88 ? 6.339 5.428 4.110 1.00 87.19 88 MET A C 1
ATOM 677 O O . MET A 1 88 ? 7.096 4.634 4.661 1.00 87.19 88 MET A O 1
ATOM 681 N N . LYS A 1 89 ? 5.752 6.432 4.783 1.00 87.25 89 LYS A N 1
ATOM 682 C CA . LYS A 1 89 ? 6.003 6.683 6.215 1.00 87.25 89 LYS A CA 1
ATOM 683 C C . LYS A 1 89 ? 5.503 5.552 7.127 1.00 87.25 89 LYS A C 1
ATOM 685 O O . LYS A 1 89 ? 5.983 5.418 8.248 1.00 87.25 89 LYS A O 1
ATOM 690 N N . TYR A 1 90 ? 4.549 4.745 6.657 1.00 90.25 90 TYR A N 1
ATOM 691 C CA . TYR A 1 90 ? 3.984 3.620 7.408 1.00 90.25 90 TYR A CA 1
ATOM 692 C C . TYR A 1 90 ? 4.773 2.322 7.237 1.00 90.25 90 TYR A C 1
ATOM 694 O O . TYR A 1 90 ? 4.610 1.399 8.037 1.00 90.25 90 TYR A O 1
ATOM 702 N N . ALA A 1 91 ? 5.625 2.246 6.215 1.00 91.19 91 ALA A N 1
ATOM 703 C CA . ALA A 1 91 ? 6.322 1.031 5.837 1.00 91.19 91 ALA A CA 1
ATOM 704 C C . ALA A 1 91 ? 7.759 1.012 6.375 1.00 91.19 91 ALA A C 1
ATOM 706 O O . ALA A 1 91 ? 8.553 1.923 6.145 1.00 91.19 91 ALA A O 1
ATOM 707 N N . SER A 1 92 ? 8.137 -0.083 7.037 1.00 91.44 92 SER A N 1
ATOM 708 C CA . SER A 1 92 ? 9.532 -0.311 7.438 1.00 91.44 92 SER A CA 1
ATOM 709 C C . SER A 1 92 ? 10.446 -0.557 6.233 1.00 91.44 92 SER A C 1
ATOM 711 O O . SER A 1 92 ? 11.634 -0.233 6.278 1.00 91.44 92 SER A O 1
ATOM 713 N N . ARG A 1 93 ? 9.902 -1.132 5.155 1.00 91.12 93 ARG A N 1
ATOM 714 C CA . ARG A 1 93 ? 10.573 -1.373 3.873 1.00 91.12 93 ARG A CA 1
ATOM 715 C C . ARG A 1 93 ? 9.606 -1.056 2.742 1.00 91.12 93 ARG A C 1
ATOM 717 O O . ARG A 1 93 ? 8.447 -1.455 2.807 1.00 91.12 93 ARG A O 1
ATOM 724 N N . VAL A 1 94 ? 10.089 -0.371 1.711 1.00 91.75 94 VAL A N 1
ATOM 725 C CA . VAL A 1 94 ? 9.309 -0.063 0.508 1.00 91.75 94 VAL A CA 1
ATOM 726 C C . VAL A 1 94 ? 9.886 -0.848 -0.659 1.00 91.75 94 VAL A C 1
ATOM 728 O O . VAL A 1 94 ? 11.093 -0.840 -0.879 1.00 91.75 94 VAL A O 1
ATOM 731 N N . LEU A 1 95 ? 9.023 -1.519 -1.417 1.00 93.62 95 LEU A N 1
ATOM 732 C CA . LEU A 1 95 ? 9.415 -2.300 -2.586 1.00 93.62 95 LEU A CA 1
ATOM 733 C C . LEU A 1 95 ? 8.876 -1.613 -3.841 1.00 93.62 95 LEU A C 1
ATOM 735 O O . LEU A 1 95 ? 7.674 -1.617 -4.103 1.00 93.62 95 LEU A O 1
ATOM 739 N N . MET A 1 96 ? 9.765 -1.006 -4.622 1.00 92.31 96 MET A N 1
ATOM 740 C CA . MET A 1 96 ? 9.428 -0.378 -5.892 1.00 92.31 96 MET A CA 1
ATOM 741 C C . MET A 1 96 ? 9.496 -1.401 -7.021 1.00 92.31 96 MET A C 1
ATOM 743 O O . MET A 1 96 ? 10.569 -1.874 -7.390 1.00 92.31 96 MET A O 1
ATOM 747 N N . VAL A 1 97 ? 8.350 -1.709 -7.620 1.00 93.38 97 VAL A N 1
ATOM 748 C CA . VAL A 1 97 ? 8.273 -2.681 -8.714 1.00 93.38 97 VAL A CA 1
ATOM 749 C C . VAL A 1 97 ? 8.439 -1.984 -10.064 1.00 93.38 97 VAL A C 1
ATOM 751 O O . VAL A 1 97 ? 7.651 -1.112 -10.427 1.00 93.38 97 VAL A O 1
ATOM 754 N N . ILE A 1 98 ? 9.427 -2.417 -10.846 1.00 93.88 98 ILE A N 1
ATOM 755 C CA . ILE A 1 98 ? 9.585 -2.053 -12.258 1.00 93.88 98 ILE A CA 1
ATOM 756 C C . ILE A 1 98 ? 9.359 -3.280 -13.138 1.00 93.88 98 ILE A C 1
ATOM 758 O O . ILE A 1 98 ? 9.768 -4.391 -12.804 1.00 93.88 98 ILE A O 1
ATOM 762 N N . ARG A 1 99 ? 8.696 -3.094 -14.278 1.00 93.44 99 ARG A N 1
ATOM 763 C CA . ARG A 1 99 ? 8.310 -4.190 -15.168 1.00 93.44 99 ARG A CA 1
ATOM 764 C C . ARG A 1 99 ? 9.169 -4.185 -16.429 1.00 93.44 99 ARG A C 1
ATOM 766 O O . ARG A 1 99 ? 9.224 -3.186 -17.152 1.00 93.44 99 ARG A O 1
ATOM 773 N N . ASN A 1 100 ? 9.827 -5.310 -16.691 1.00 90.62 100 ASN A N 1
ATOM 774 C CA . ASN A 1 100 ? 10.643 -5.543 -17.878 1.00 90.62 100 ASN A CA 1
ATOM 775 C C . ASN A 1 100 ? 9.849 -5.272 -19.168 1.00 90.62 100 ASN A C 1
ATOM 777 O O . ASN A 1 100 ? 8.691 -5.664 -19.287 1.00 90.62 100 ASN A O 1
ATOM 781 N N . ASN A 1 101 ? 10.477 -4.584 -20.127 1.00 89.44 101 ASN A N 1
ATOM 782 C CA . ASN A 1 101 ? 9.875 -4.158 -21.400 1.00 89.44 101 ASN A CA 1
ATOM 783 C C . ASN A 1 101 ? 8.549 -3.375 -21.286 1.00 89.44 101 ASN A C 1
ATOM 785 O O . ASN A 1 101 ? 7.809 -3.284 -22.262 1.00 89.44 101 ASN A O 1
ATOM 789 N N . TYR A 1 102 ? 8.251 -2.793 -20.121 1.00 92.00 102 TYR A N 1
ATOM 790 C CA . TYR A 1 102 ? 7.024 -2.028 -19.900 1.00 92.00 102 TYR A CA 1
ATOM 791 C C . TYR A 1 102 ? 7.303 -0.679 -19.234 1.00 92.00 102 TYR A C 1
ATOM 793 O O . TYR A 1 102 ? 6.892 0.364 -19.739 1.00 92.00 102 TYR A O 1
ATOM 801 N N . THR A 1 103 ? 8.042 -0.667 -18.122 1.00 92.81 103 THR A N 1
ATOM 802 C CA . THR A 1 103 ? 8.403 0.583 -17.447 1.00 92.81 103 THR A CA 1
ATOM 803 C C . THR A 1 103 ? 9.414 1.359 -18.294 1.00 92.81 103 THR A C 1
ATOM 805 O O . THR A 1 103 ? 10.529 0.892 -18.534 1.00 92.81 103 THR A O 1
ATOM 808 N N . ARG A 1 104 ? 9.042 2.565 -18.744 1.00 93.06 104 ARG A N 1
ATOM 809 C CA . ARG A 1 104 ? 9.936 3.435 -19.522 1.00 93.06 104 ARG A CA 1
ATOM 810 C C . ARG A 1 104 ? 11.077 3.962 -18.644 1.00 93.06 104 ARG A C 1
ATOM 812 O O . ARG A 1 104 ? 10.854 4.400 -17.515 1.00 93.06 104 ARG A O 1
ATOM 819 N N . LYS A 1 105 ? 12.302 3.937 -19.180 1.00 93.06 105 LYS A N 1
ATOM 820 C CA . LYS A 1 105 ? 13.527 4.316 -18.450 1.00 93.06 105 LYS A CA 1
ATOM 821 C C . LYS A 1 105 ? 13.533 5.777 -17.995 1.00 93.06 105 LYS A C 1
ATOM 823 O O . LYS A 1 105 ? 14.004 6.059 -16.901 1.00 93.06 105 LYS A O 1
ATOM 828 N N . ASP A 1 106 ? 13.012 6.687 -18.811 1.00 93.12 106 ASP A N 1
ATOM 829 C CA . ASP A 1 106 ? 12.912 8.115 -18.490 1.00 93.12 106 ASP A CA 1
ATOM 830 C C . ASP A 1 106 ? 11.912 8.376 -17.353 1.00 93.12 106 ASP A C 1
ATOM 832 O O . ASP A 1 106 ? 12.225 9.108 -16.420 1.00 93.12 106 ASP A O 1
ATOM 836 N N . VAL A 1 107 ? 10.750 7.711 -17.369 1.00 90.44 107 VAL A N 1
ATOM 837 C CA . VAL A 1 107 ? 9.768 7.792 -16.273 1.00 90.44 107 VAL A CA 1
ATOM 838 C C . VAL A 1 107 ? 10.387 7.285 -14.976 1.00 90.44 107 VAL A C 1
ATOM 840 O O . VAL A 1 107 ? 10.300 7.949 -13.946 1.00 90.44 107 VAL A O 1
ATOM 843 N N . PHE A 1 108 ? 11.065 6.139 -15.029 1.00 92.00 108 PHE A N 1
ATOM 844 C CA . PHE A 1 108 ? 11.752 5.587 -13.868 1.00 92.00 108 PHE A CA 1
ATOM 845 C C . PHE A 1 108 ? 12.843 6.530 -13.333 1.00 92.00 108 PHE A C 1
ATOM 847 O O . PHE A 1 108 ? 12.888 6.796 -12.134 1.00 92.00 108 PHE A O 1
ATOM 854 N N . ALA A 1 109 ? 13.669 7.112 -14.208 1.00 92.62 109 ALA A N 1
ATOM 855 C CA . ALA A 1 109 ? 14.693 8.083 -13.818 1.00 92.62 109 ALA A CA 1
ATOM 856 C C . ALA A 1 109 ? 14.099 9.345 -13.161 1.00 92.62 109 ALA A C 1
ATOM 858 O O . ALA A 1 109 ? 14.653 9.852 -12.180 1.00 92.62 109 ALA A O 1
ATOM 859 N N . ASN A 1 110 ? 12.950 9.821 -13.650 1.00 90.50 110 ASN A N 1
ATOM 860 C CA . ASN A 1 110 ? 12.230 10.953 -13.064 1.00 90.50 110 ASN A CA 1
ATOM 861 C C . ASN A 1 110 ? 11.676 10.624 -11.673 1.00 90.50 110 ASN A C 1
ATOM 863 O O . ASN A 1 110 ? 11.763 11.454 -10.765 1.00 90.50 110 ASN A O 1
ATOM 867 N N . VAL A 1 111 ? 11.144 9.413 -11.481 1.00 89.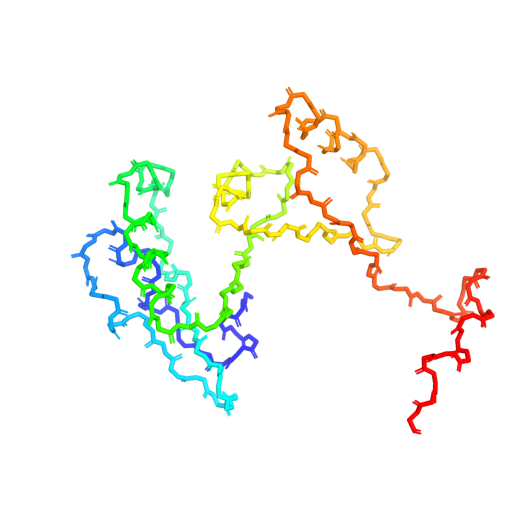69 111 VAL A N 1
ATOM 868 C CA . VAL A 1 111 ? 10.689 8.935 -10.167 1.00 89.69 111 VAL A CA 1
ATOM 869 C C . VAL A 1 111 ? 11.856 8.870 -9.183 1.00 89.69 111 VAL A C 1
ATOM 871 O O . VAL A 1 111 ? 11.757 9.431 -8.094 1.00 89.69 111 VAL A O 1
ATOM 874 N N . LEU A 1 112 ? 12.985 8.269 -9.572 1.00 90.44 112 LEU A N 1
ATOM 875 C CA . LEU A 1 112 ? 14.175 8.196 -8.716 1.00 90.44 112 LEU A CA 1
ATOM 876 C C . LEU A 1 112 ? 14.702 9.587 -8.342 1.00 90.44 112 LEU A C 1
ATOM 878 O O . LEU A 1 112 ? 15.065 9.824 -7.191 1.00 90.44 112 LEU A O 1
ATOM 882 N N . SER A 1 113 ? 14.707 10.519 -9.298 1.00 90.00 113 SER A N 1
ATOM 883 C CA . SER A 1 113 ? 15.103 11.910 -9.057 1.00 90.00 113 SER A CA 1
ATOM 884 C C . SER A 1 113 ? 14.176 12.597 -8.053 1.00 90.00 113 SER A C 1
ATOM 886 O O . SER A 1 113 ? 14.661 13.246 -7.129 1.00 90.00 113 SER A O 1
ATOM 888 N N . ASN A 1 114 ? 12.858 12.402 -8.177 1.00 87.12 114 ASN A N 1
ATOM 889 C CA . ASN A 1 114 ? 11.875 12.936 -7.232 1.00 87.12 114 ASN A CA 1
ATOM 890 C C . ASN A 1 114 ? 12.047 12.355 -5.826 1.00 87.12 114 ASN A C 1
ATOM 892 O O . ASN A 1 114 ? 12.073 13.107 -4.853 1.00 87.12 114 ASN A O 1
ATOM 896 N N . LEU A 1 115 ? 12.206 11.037 -5.702 1.00 87.50 115 LEU A N 1
ATOM 897 C CA . LEU A 1 115 ? 12.436 10.403 -4.404 1.00 87.50 115 LEU A CA 1
ATOM 898 C C . LEU A 1 115 ? 13.724 10.915 -3.754 1.00 87.50 115 LEU A C 1
ATOM 900 O O . LEU A 1 115 ? 13.719 11.291 -2.584 1.00 87.50 115 LEU A O 1
ATOM 904 N N . LYS A 1 116 ? 14.807 11.039 -4.530 1.00 88.50 116 LYS A N 1
ATOM 905 C CA . LYS A 1 116 ? 16.078 11.597 -4.054 1.00 88.50 116 LYS A CA 1
ATOM 906 C C . LYS A 1 116 ? 15.944 13.055 -3.607 1.00 88.50 116 LYS A C 1
ATOM 908 O O . LYS A 1 116 ? 16.464 13.402 -2.549 1.00 88.50 116 LYS A O 1
ATOM 913 N N . ALA A 1 117 ? 15.237 13.891 -4.369 1.00 87.81 117 ALA A N 1
ATOM 914 C CA . ALA A 1 117 ? 14.990 15.291 -4.016 1.00 87.81 117 ALA A CA 1
ATOM 915 C C . ALA A 1 117 ? 14.213 15.424 -2.694 1.00 87.81 117 ALA A C 1
ATOM 917 O O . ALA A 1 117 ? 14.524 16.289 -1.879 1.00 87.81 117 ALA A O 1
ATOM 918 N N . ASN A 1 118 ? 13.276 14.507 -2.441 1.00 83.88 118 ASN A N 1
ATOM 919 C CA . ASN A 1 118 ? 12.509 14.433 -1.196 1.00 83.88 118 ASN A CA 1
ATOM 920 C C . ASN A 1 118 ? 13.214 13.638 -0.080 1.00 83.88 118 ASN A C 1
ATOM 922 O O . ASN A 1 118 ? 12.622 13.399 0.968 1.00 83.88 118 ASN A O 1
ATOM 926 N N . LYS A 1 119 ? 14.477 13.226 -0.281 1.00 87.56 119 LYS A N 1
ATOM 927 C CA . LYS A 1 119 ? 15.266 12.409 0.665 1.00 87.56 119 LYS A CA 1
ATOM 928 C C . LYS A 1 119 ? 14.595 11.077 1.039 1.00 87.56 119 LYS A C 1
ATOM 930 O O . LYS A 1 119 ? 14.846 10.521 2.105 1.00 87.56 119 LYS A O 1
ATOM 935 N N . LEU A 1 120 ? 13.767 10.544 0.146 1.00 86.25 120 LEU A N 1
ATOM 936 C CA . LEU A 1 120 ? 13.081 9.266 0.294 1.00 86.25 120 LEU A CA 1
ATOM 937 C C . LEU A 1 120 ? 13.965 8.160 -0.276 1.00 86.25 120 LEU A C 1
ATOM 939 O O . LEU A 1 120 ? 13.869 7.817 -1.449 1.00 86.25 120 LEU A O 1
ATOM 943 N N . THR A 1 121 ? 14.864 7.626 0.544 1.00 83.75 121 THR A N 1
ATOM 944 C CA . THR A 1 121 ? 15.844 6.610 0.118 1.00 83.75 121 THR A CA 1
ATOM 945 C C . THR A 1 121 ? 15.546 5.206 0.640 1.00 83.75 121 THR A C 1
ATOM 947 O O . THR A 1 121 ? 16.246 4.269 0.276 1.00 83.75 121 THR A O 1
ATOM 950 N N . ASN A 1 122 ? 14.512 5.036 1.472 1.00 85.94 122 ASN A N 1
ATOM 951 C CA . ASN A 1 122 ? 14.135 3.744 2.052 1.00 85.94 122 ASN A CA 1
ATOM 952 C C . ASN A 1 122 ? 13.279 2.912 1.084 1.00 85.94 122 ASN A C 1
ATOM 954 O O . ASN A 1 122 ? 12.106 2.667 1.361 1.00 85.94 122 ASN A O 1
ATOM 958 N N . PHE A 1 123 ? 13.834 2.526 -0.064 1.00 90.38 123 PHE A N 1
ATOM 959 C CA . PHE A 1 123 ? 13.173 1.613 -0.992 1.00 90.38 123 PHE A CA 1
ATOM 960 C C . PHE A 1 123 ? 14.170 0.697 -1.703 1.00 90.38 123 PHE A C 1
ATOM 962 O O . PHE A 1 123 ? 15.271 1.113 -2.059 1.00 90.38 123 PHE A O 1
ATOM 969 N N . ASP A 1 124 ? 13.729 -0.525 -1.971 1.00 92.56 124 ASP A N 1
ATOM 970 C CA . ASP A 1 124 ? 14.419 -1.492 -2.818 1.00 92.56 124 ASP A CA 1
ATOM 971 C C . ASP A 1 124 ? 13.685 -1.632 -4.154 1.00 92.56 124 ASP A C 1
ATOM 973 O O . ASP A 1 124 ? 12.494 -1.334 -4.261 1.00 92.56 124 ASP A O 1
ATOM 977 N N . ILE A 1 125 ? 14.386 -2.089 -5.191 1.00 92.94 125 ILE A N 1
ATOM 978 C CA . ILE A 1 125 ? 13.810 -2.258 -6.529 1.00 92.94 125 ILE A CA 1
ATOM 979 C C . ILE A 1 125 ? 13.562 -3.740 -6.806 1.00 92.94 125 ILE A C 1
ATOM 981 O O . ILE A 1 125 ? 14.481 -4.555 -6.761 1.00 92.94 125 ILE A O 1
ATOM 985 N N . ILE A 1 126 ? 12.330 -4.069 -7.187 1.00 94.88 126 ILE A N 1
ATOM 986 C CA . ILE A 1 126 ? 11.960 -5.376 -7.728 1.00 94.88 126 ILE A CA 1
ATOM 987 C C . ILE A 1 126 ? 11.868 -5.265 -9.246 1.00 94.88 126 ILE A C 1
ATOM 989 O O . ILE A 1 126 ? 11.010 -4.554 -9.773 1.00 94.88 126 ILE A O 1
ATOM 993 N N . TYR A 1 127 ? 12.714 -6.013 -9.954 1.00 92.44 127 TYR A N 1
ATOM 994 C CA . TYR A 1 127 ? 12.614 -6.156 -11.403 1.00 92.44 127 TYR A CA 1
ATOM 995 C C . TYR A 1 127 ? 11.737 -7.350 -11.773 1.00 92.44 127 TYR A C 1
ATOM 997 O O . TYR A 1 127 ? 12.125 -8.502 -11.599 1.00 92.44 127 TYR A O 1
ATOM 1005 N N . ASN A 1 128 ? 10.532 -7.061 -12.259 1.00 93.12 128 ASN A N 1
ATOM 1006 C CA . ASN A 1 128 ? 9.476 -8.040 -12.485 1.00 93.12 128 ASN A CA 1
ATOM 1007 C C . ASN A 1 128 ? 9.228 -8.313 -13.982 1.00 93.12 128 ASN A C 1
ATOM 1009 O O . ASN A 1 128 ? 9.589 -7.512 -14.845 1.00 93.12 128 ASN A O 1
ATOM 1013 N N . ASP A 1 129 ? 8.539 -9.421 -14.274 1.00 90.19 129 ASP A N 1
ATOM 1014 C CA . ASP A 1 129 ? 8.122 -9.859 -15.619 1.00 90.19 129 ASP A CA 1
ATOM 1015 C C . ASP A 1 129 ? 9.298 -10.136 -16.577 1.00 90.19 129 ASP A C 1
ATOM 1017 O O . ASP A 1 129 ? 9.294 -9.828 -17.776 1.00 90.19 129 ASP A O 1
ATOM 1021 N N . LEU A 1 130 ? 10.368 -10.701 -16.020 1.00 84.81 130 LEU A N 1
ATOM 1022 C CA . LEU A 1 130 ? 11.532 -11.126 -16.782 1.00 84.81 130 LEU A CA 1
ATOM 1023 C C . LEU A 1 130 ? 11.168 -12.262 -17.739 1.00 84.81 130 LEU A C 1
ATOM 1025 O O . LEU A 1 130 ? 10.810 -13.361 -17.323 1.00 84.81 130 LEU A O 1
ATOM 1029 N N . ASN A 1 131 ? 11.362 -12.034 -19.039 1.00 78.62 131 ASN A N 1
ATOM 1030 C CA . ASN A 1 131 ? 11.334 -13.121 -20.010 1.00 78.62 131 ASN A CA 1
ATOM 1031 C C . ASN A 1 131 ? 12.729 -13.752 -20.108 1.00 78.62 131 ASN A C 1
ATOM 1033 O O . ASN A 1 131 ? 13.593 -13.284 -20.857 1.00 78.62 131 ASN A O 1
ATOM 1037 N N . LEU A 1 132 ? 12.949 -14.822 -19.346 1.00 75.44 132 LEU A N 1
ATOM 1038 C CA . LEU A 1 132 ? 14.235 -15.526 -19.282 1.00 75.44 132 LEU A CA 1
ATOM 1039 C C . LEU A 1 132 ? 14.607 -16.233 -20.599 1.00 75.44 132 LEU A C 1
ATOM 1041 O O . LEU A 1 132 ? 15.783 -16.481 -20.848 1.00 75.44 132 LEU A O 1
ATOM 1045 N N . HIS A 1 133 ? 13.637 -16.519 -21.475 1.00 69.81 133 HIS A N 1
ATOM 1046 C CA . HIS A 1 133 ? 13.881 -17.196 -22.755 1.00 69.81 133 HIS A CA 1
ATOM 1047 C C . HIS A 1 133 ? 14.300 -16.248 -23.886 1.00 69.81 133 HIS A C 1
ATOM 1049 O O . HIS A 1 133 ? 14.950 -16.687 -24.832 1.00 69.81 133 HIS A O 1
ATOM 1055 N N . LYS A 1 134 ? 13.937 -14.962 -23.802 1.00 64.75 134 LYS A N 1
ATOM 1056 C CA . LYS A 1 134 ? 14.212 -13.946 -24.836 1.00 64.75 134 LYS A CA 1
ATOM 1057 C C . LYS A 1 134 ? 15.276 -12.915 -24.438 1.00 64.75 134 LYS A C 1
ATOM 1059 O O . LYS A 1 134 ? 15.496 -11.964 -25.180 1.00 64.75 134 LYS A O 1
ATOM 1064 N N . SER A 1 135 ? 15.911 -13.063 -23.277 1.00 61.28 135 SER A N 1
ATOM 1065 C CA . SER A 1 135 ? 16.871 -12.089 -22.745 1.00 61.28 135 SER A CA 1
ATOM 1066 C C . SER A 1 135 ? 18.274 -12.677 -22.575 1.00 61.28 135 SER A C 1
ATOM 1068 O O . SER A 1 135 ? 18.464 -13.892 -22.538 1.00 61.28 135 SER A O 1
ATOM 1070 N N . SER A 1 136 ? 19.268 -11.799 -22.411 1.00 64.12 136 SER A N 1
ATOM 1071 C CA . SER A 1 136 ? 20.641 -12.146 -22.008 1.00 64.12 136 SER A CA 1
ATOM 1072 C C . SER A 1 136 ? 20.717 -12.885 -20.662 1.00 64.12 136 SER A C 1
ATOM 1074 O O . SER A 1 136 ? 21.751 -13.454 -20.325 1.00 64.12 136 SER A O 1
ATOM 1076 N N . TYR A 1 137 ? 19.611 -12.942 -19.913 1.00 62.09 137 TYR A N 1
ATOM 1077 C CA . TYR A 1 137 ? 19.475 -13.663 -18.649 1.00 62.09 137 TYR A CA 1
ATOM 1078 C C . TYR A 1 137 ? 19.145 -15.153 -18.817 1.00 62.09 137 TYR A C 1
ATOM 1080 O O . TYR A 1 137 ? 18.817 -15.816 -17.836 1.00 62.09 137 TYR A O 1
ATOM 1088 N N . ARG A 1 138 ? 19.269 -15.721 -20.025 1.00 63.00 138 ARG A N 1
ATOM 1089 C CA . ARG A 1 138 ? 19.045 -17.157 -20.274 1.00 63.00 138 ARG A CA 1
ATOM 1090 C C . ARG A 1 138 ? 19.862 -18.055 -19.341 1.00 63.00 138 ARG A C 1
ATOM 1092 O O . ARG A 1 138 ? 19.370 -19.098 -18.926 1.00 63.00 138 ARG A O 1
ATOM 1099 N N . HIS A 1 139 ? 21.061 -17.632 -18.941 1.00 65.88 139 HIS A N 1
ATOM 1100 C CA . HIS A 1 139 ? 21.898 -18.359 -17.979 1.00 65.88 139 HIS A CA 1
ATOM 1101 C C . HIS A 1 139 ? 21.275 -18.467 -16.575 1.00 65.88 139 HIS A C 1
ATOM 1103 O O . HIS A 1 139 ? 21.548 -19.432 -15.867 1.00 65.88 139 HIS A O 1
ATOM 1109 N N . TYR A 1 140 ? 20.382 -17.544 -16.199 1.00 63.75 140 TYR A N 1
ATOM 1110 C CA . TYR A 1 140 ? 19.642 -17.605 -14.937 1.00 63.75 140 TYR A CA 1
ATOM 1111 C C . TYR A 1 140 ? 18.415 -18.520 -14.990 1.00 63.75 140 TYR A C 1
ATOM 1113 O O . TYR A 1 140 ? 17.892 -18.880 -13.939 1.00 63.75 140 TYR A O 1
ATOM 1121 N N . SER A 1 141 ? 17.970 -18.947 -16.179 1.00 61.31 141 SER A N 1
ATOM 1122 C CA . SER A 1 141 ? 16.812 -19.848 -16.311 1.00 61.31 141 SER A CA 1
ATOM 1123 C C . SER A 1 141 ? 16.979 -21.149 -15.516 1.00 61.31 141 SER A C 1
ATOM 1125 O O . SER A 1 141 ? 16.018 -21.634 -14.927 1.00 61.31 141 SER A O 1
ATOM 1127 N N . ASN A 1 142 ? 18.214 -21.639 -15.376 1.00 64.06 142 ASN A N 1
ATOM 1128 C CA . ASN A 1 142 ? 18.531 -22.843 -14.605 1.00 64.06 142 ASN A CA 1
ATOM 1129 C C . ASN A 1 142 ? 18.258 -22.711 -13.093 1.00 64.06 142 ASN A C 1
ATOM 1131 O O . ASN A 1 142 ? 18.056 -23.729 -12.436 1.00 64.06 142 ASN A O 1
ATOM 1135 N N . TYR A 1 143 ? 18.226 -21.492 -12.538 1.00 63.34 143 TYR A N 1
ATOM 1136 C CA . TYR A 1 143 ? 17.901 -21.257 -11.122 1.00 63.34 143 TYR A CA 1
ATOM 1137 C C . TYR A 1 143 ? 16.392 -21.223 -10.849 1.00 63.34 143 TYR A C 1
ATOM 1139 O O . TYR A 1 143 ? 15.980 -21.480 -9.725 1.00 63.34 143 TYR A O 1
ATOM 1147 N N . TYR A 1 144 ? 15.574 -20.934 -11.866 1.00 62.84 144 TYR A N 1
ATOM 1148 C CA . TYR A 1 144 ? 14.116 -20.810 -11.734 1.00 62.84 144 TYR A CA 1
ATOM 1149 C C . TYR A 1 144 ? 13.345 -22.054 -12.203 1.00 62.84 144 TYR A C 1
ATOM 1151 O O . TYR A 1 144 ? 12.156 -22.165 -11.928 1.00 62.84 144 TYR A O 1
ATOM 1159 N N . ILE A 1 145 ? 13.997 -22.982 -12.915 1.00 58.44 145 ILE A N 1
ATOM 1160 C CA . ILE A 1 145 ? 13.358 -24.183 -13.488 1.00 58.44 145 ILE A CA 1
ATOM 1161 C C . ILE A 1 145 ? 13.448 -25.412 -12.557 1.00 58.44 145 ILE A C 1
ATOM 1163 O O . ILE A 1 145 ? 12.855 -26.446 -12.848 1.00 58.44 145 ILE A O 1
ATOM 1167 N N . ARG A 1 146 ? 14.120 -25.332 -11.401 1.00 46.19 146 ARG A N 1
ATOM 1168 C CA . ARG A 1 146 ? 14.079 -26.426 -10.414 1.00 46.19 146 ARG A CA 1
ATOM 1169 C C . ARG A 1 146 ? 12.835 -26.330 -9.527 1.00 46.19 146 ARG A C 1
ATOM 1171 O O . ARG A 1 146 ? 12.882 -25.678 -8.491 1.00 46.19 146 ARG A O 1
ATOM 1178 N N . ASN A 1 147 ? 11.778 -27.023 -9.946 1.00 43.59 147 ASN A N 1
ATOM 1179 C CA . ASN A 1 147 ? 10.791 -27.656 -9.069 1.00 43.59 147 ASN A CA 1
ATOM 1180 C C . ASN A 1 147 ? 10.820 -29.158 -9.342 1.00 43.59 147 ASN A C 1
ATOM 1182 O O . ASN A 1 147 ? 10.729 -29.519 -10.537 1.00 43.59 147 ASN A O 1
#

pLDDT: mean 86.54, std 11.59, range [43.59, 98.25]

Radius of gyration: 18.13 Å; chains: 1; bounding box: 40×43×42 Å

Sequence (147 aa):
TLHIKLKEDNSRGLSNYMIKKASIEDIIRNTAIPNLDFISAGPVIPNPSELMESGALDHLINQLKTQYDYIVIDTTPVGIVADAILMMKYASRVLMVIRNNYTRKDVFANVLSNLKANKLTNFDIIYNDLNLHKSSYRHYSNYYIRN

Foldseek 3Di:
DVCVVQVHDQQDFDVCQLVVNDDLVRQWADTPDPPDIDGHPHDDDDCPPVSLVVCSVVVSLVVVVVVDPDDDDDDDQQPPDCGVVSCLVSDPAAEHEDEPPPHDPVSVVVSVVVCVVVVNPRYDYDYDDDPCPPDPNVVVVVVVPDD